Protein AF-A0AAN8F6K8-F1 (afdb_monomer_lite)

Secondary structure (DSSP, 8-state):
---S-SSSSTTTT---S-EEEGGGSEEETTTTEEEEE-TTSSEEEEEHHHHHTT--EEE-TTT--EEEEE--HHHHSSS---------------

InterPro domains:
  IPR007872 DPH-type metal-binding domain [PF05207] (18-72)
  IPR007872 DPH-type metal-binding domain [PS51074] (16-72)
  IPR036671 DPH-type metal-binding domain superfamily [G3DSA:3.10.660.10] (8-88)
  IPR036671 DPH-type metal-binding domain superfamily [SSF144217] (15-85)
  IPR044248 Diphthamide biosynthesis protein 3/4-like [PTHR21454] (14-78)

Structure (mmCIF, N/CA/C/O backbone):
data_AF-A0AAN8F6K8-F1
#
_entry.id   AF-A0AAN8F6K8-F1
#
loop_
_atom_site.group_PDB
_atom_site.id
_atom_site.type_symbol
_atom_site.label_atom_id
_atom_site.label_alt_id
_atom_site.label_comp_id
_atom_site.label_asym_id
_atom_site.label_entity_id
_atom_site.label_seq_id
_atom_site.pdbx_PDB_ins_code
_atom_site.Cartn_x
_atom_site.Cartn_y
_atom_site.Cartn_z
_atom_site.occupancy
_atom_site.B_iso_or_equiv
_atom_site.auth_seq_id
_atom_site.auth_comp_id
_atom_site.auth_asym_id
_atom_site.auth_atom_id
_atom_site.pdbx_PDB_model_num
ATOM 1 N N . MET A 1 1 ? -21.029 19.652 -30.678 1.00 50.31 1 MET A N 1
ATOM 2 C CA . MET A 1 1 ? -20.188 18.456 -30.892 1.00 50.31 1 MET A CA 1
ATOM 3 C C . MET A 1 1 ? -19.501 18.162 -29.568 1.00 50.31 1 MET A C 1
ATOM 5 O O . MET A 1 1 ? -18.883 19.061 -29.022 1.00 50.31 1 MET A O 1
ATOM 9 N N . ARG A 1 2 ? -19.820 17.009 -28.969 1.00 54.84 2 ARG A N 1
ATOM 10 C CA . ARG A 1 2 ? -19.626 16.686 -27.546 1.00 54.84 2 ARG A CA 1
ATOM 11 C C . ARG A 1 2 ? -18.163 16.324 -27.263 1.00 54.84 2 ARG A C 1
ATOM 13 O O . ARG A 1 2 ? -17.714 15.282 -27.718 1.00 54.84 2 ARG A O 1
ATOM 20 N N . SER A 1 3 ? -17.459 17.169 -26.513 1.00 59.72 3 SER A N 1
ATOM 21 C CA . SER A 1 3 ? -16.033 17.005 -26.180 1.00 59.72 3 SER A CA 1
ATOM 22 C C . SER A 1 3 ? -15.778 16.565 -24.729 1.00 59.72 3 SER A C 1
ATOM 24 O O . SER A 1 3 ? -14.710 16.843 -24.198 1.00 59.72 3 SER A O 1
ATOM 26 N N . HIS A 1 4 ? -16.725 15.899 -24.061 1.00 57.09 4 HIS A N 1
ATOM 27 C CA . HIS A 1 4 ? -16.606 15.560 -22.630 1.00 57.09 4 HIS A CA 1
ATOM 28 C C . HIS A 1 4 ? -16.566 14.057 -22.317 1.00 57.09 4 HIS A C 1
ATOM 30 O O . HIS A 1 4 ? -16.868 13.675 -21.197 1.00 57.09 4 HIS A O 1
ATOM 36 N N . ASP A 1 5 ? -16.162 13.199 -23.255 1.00 58.06 5 ASP A N 1
ATOM 37 C CA . ASP A 1 5 ? -16.148 11.743 -23.016 1.00 58.06 5 ASP A CA 1
ATOM 38 C C . ASP A 1 5 ? -14.844 11.065 -23.474 1.00 58.06 5 ASP 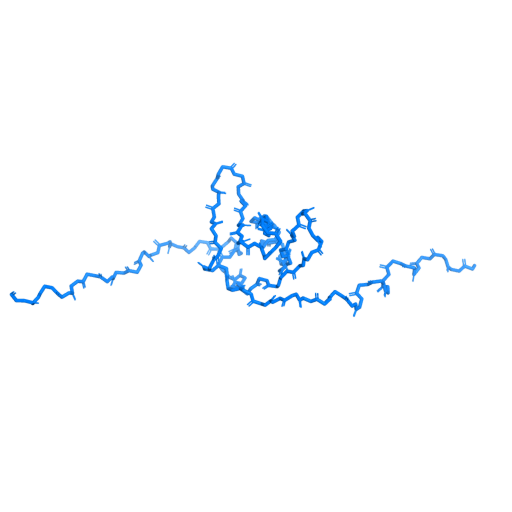A C 1
ATOM 40 O O . ASP A 1 5 ? -14.839 9.901 -23.859 1.00 58.06 5 ASP A O 1
ATOM 44 N N . ILE A 1 6 ? -13.712 11.780 -23.437 1.00 56.47 6 ILE A N 1
ATOM 45 C CA . ILE A 1 6 ? -12.384 11.202 -23.745 1.00 56.47 6 ILE A CA 1
ATOM 46 C C . ILE A 1 6 ? -11.678 10.661 -22.485 1.00 56.47 6 ILE A C 1
ATOM 48 O O . ILE A 1 6 ? -10.714 9.915 -22.591 1.00 56.47 6 ILE A O 1
ATOM 52 N N . ALA A 1 7 ? -12.168 10.984 -21.282 1.00 53.19 7 ALA A N 1
ATOM 53 C CA . ALA A 1 7 ? -11.512 10.624 -20.018 1.00 53.19 7 ALA A CA 1
ATOM 54 C C . ALA A 1 7 ? -11.974 9.284 -19.407 1.00 53.19 7 ALA A C 1
ATOM 56 O O . ALA A 1 7 ? -11.447 8.879 -18.378 1.00 53.19 7 ALA A O 1
ATOM 57 N N . LYS A 1 8 ? -12.950 8.584 -20.010 1.00 55.22 8 LYS A N 1
ATOM 58 C CA . LYS A 1 8 ? -13.563 7.382 -19.404 1.00 55.22 8 LYS A CA 1
ATOM 59 C C . LYS A 1 8 ? -13.142 6.043 -20.030 1.00 55.22 8 LYS A C 1
ATOM 61 O O . LYS A 1 8 ? -13.479 4.998 -19.490 1.00 55.22 8 LYS A O 1
ATOM 66 N N . TRP A 1 9 ? -12.393 6.050 -21.138 1.00 54.09 9 TRP A N 1
ATOM 67 C CA . TRP A 1 9 ? -12.038 4.822 -21.876 1.00 54.09 9 TRP A CA 1
ATOM 68 C C . TRP A 1 9 ? -10.563 4.395 -21.798 1.00 54.09 9 TRP A C 1
ATOM 70 O O . TRP A 1 9 ? -10.240 3.303 -22.256 1.00 54.09 9 TRP A O 1
ATOM 80 N N . GLN A 1 10 ? -9.670 5.181 -21.186 1.00 53.25 10 GLN A N 1
ATOM 81 C CA . GLN A 1 10 ? -8.241 4.829 -21.081 1.00 53.25 10 GLN A CA 1
ATOM 82 C C . GLN A 1 10 ? -7.913 3.904 -19.886 1.00 53.25 10 GLN A C 1
ATOM 84 O O . GLN A 1 10 ? -6.791 3.423 -19.786 1.00 53.25 10 GLN A O 1
ATOM 89 N N . VAL A 1 11 ? -8.875 3.619 -18.998 1.00 53.78 11 VAL A N 1
ATOM 90 C CA . VAL A 1 11 ? -8.654 2.830 -17.762 1.00 53.78 11 VAL A CA 1
ATOM 91 C C . VAL A 1 11 ? -8.855 1.312 -17.970 1.00 53.78 11 VAL A C 1
ATOM 93 O O . VAL A 1 11 ? -8.604 0.520 -17.075 1.00 53.78 11 VAL A O 1
ATOM 96 N N . ILE A 1 12 ? -9.272 0.853 -19.158 1.00 54.78 12 ILE A N 1
ATOM 97 C CA . ILE A 1 12 ? -9.752 -0.537 -19.355 1.00 54.78 12 ILE A CA 1
ATOM 98 C C . ILE A 1 12 ? -8.626 -1.596 -19.445 1.00 54.78 12 ILE A C 1
ATOM 100 O O . ILE A 1 12 ? -8.912 -2.782 -19.535 1.00 54.78 12 ILE A O 1
ATOM 104 N N . MET A 1 13 ? -7.342 -1.239 -19.376 1.00 56.88 13 MET A N 1
ATOM 105 C CA . MET A 1 13 ? -6.255 -2.239 -19.404 1.00 56.88 13 MET A CA 1
ATOM 106 C C . MET A 1 13 ? -5.144 -1.908 -18.403 1.00 56.88 13 MET A C 1
ATOM 108 O O . MET A 1 13 ? -3.962 -2.002 -18.726 1.00 56.88 13 MET A O 1
ATOM 112 N N . ALA A 1 14 ? -5.508 -1.492 -17.190 1.00 59.12 14 ALA A N 1
ATOM 113 C CA . ALA A 1 14 ? -4.590 -1.583 -16.063 1.00 59.12 14 ALA A CA 1
ATOM 114 C C . ALA A 1 14 ? -4.352 -3.080 -15.784 1.00 59.12 14 ALA A C 1
ATOM 116 O O . ALA A 1 14 ? -5.139 -3.735 -15.108 1.00 59.12 14 ALA A O 1
ATOM 117 N N . VAL A 1 15 ? -3.330 -3.660 -16.420 1.00 72.88 15 VAL A N 1
ATOM 118 C CA . VAL A 1 15 ? -2.912 -5.040 -1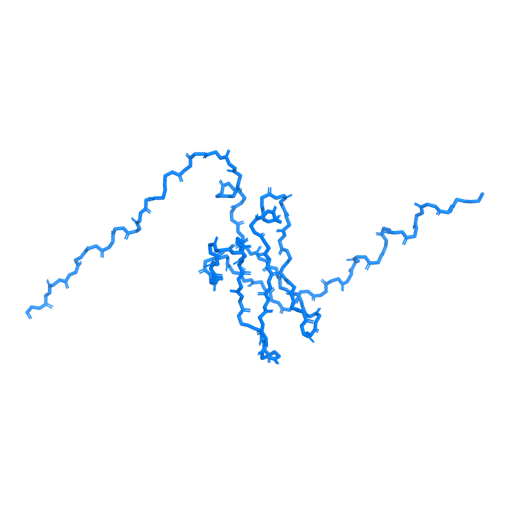6.156 1.00 72.88 15 VAL A CA 1
ATOM 119 C C . VAL A 1 15 ? -2.180 -5.021 -14.824 1.00 72.88 15 VAL A C 1
ATOM 121 O O . VAL A 1 15 ? -1.060 -4.520 -14.741 1.00 72.88 15 VAL A O 1
ATOM 124 N N . PHE A 1 16 ? -2.834 -5.526 -13.783 1.00 84.00 16 PHE A N 1
ATOM 125 C CA . PHE A 1 16 ? -2.193 -5.736 -12.493 1.00 84.00 16 PHE A CA 1
ATOM 126 C C . PHE A 1 16 ? -1.066 -6.751 -12.644 1.00 84.00 16 PHE A C 1
ATOM 128 O O . PHE A 1 16 ? -1.218 -7.767 -13.327 1.00 84.00 16 PHE A O 1
ATOM 135 N N . HIS A 1 17 ? 0.078 -6.441 -12.042 1.00 86.62 17 HIS A N 1
ATOM 136 C CA . HIS A 1 17 ? 1.203 -7.360 -12.018 1.00 86.62 17 HIS A CA 1
ATOM 137 C C . HIS A 1 17 ? 0.910 -8.549 -11.102 1.00 86.62 17 HIS A C 1
ATOM 139 O O . HIS A 1 17 ? 1.197 -9.681 -11.481 1.00 86.62 17 HIS A O 1
ATOM 145 N N . ASP A 1 18 ? 0.316 -8.270 -9.941 1.00 90.31 18 ASP A N 1
ATOM 146 C CA . ASP A 1 18 ? -0.070 -9.258 -8.940 1.00 90.31 18 ASP A CA 1
ATOM 147 C C . ASP A 1 18 ? -1.188 -8.719 -8.028 1.00 90.31 18 ASP A C 1
ATOM 149 O O . ASP A 1 18 ? -1.493 -7.516 -8.053 1.00 90.31 18 ASP A O 1
ATOM 153 N N . GLU A 1 19 ? -1.768 -9.609 -7.226 1.00 93.50 19 GLU A N 1
ATOM 154 C CA . GLU A 1 19 ? -2.679 -9.300 -6.122 1.00 93.50 19 GLU A CA 1
ATOM 155 C C . GLU A 1 19 ? -1.990 -9.657 -4.798 1.00 93.50 19 GLU A C 1
ATOM 157 O O . GLU A 1 19 ? -1.610 -10.805 -4.583 1.00 93.50 19 GLU A O 1
ATOM 162 N N . VAL A 1 20 ? -1.809 -8.676 -3.917 1.00 94.25 20 VAL A N 1
ATOM 163 C CA . VAL A 1 20 ? -1.037 -8.826 -2.674 1.00 94.25 20 VAL A CA 1
ATOM 164 C C . VAL A 1 20 ? -1.904 -8.415 -1.488 1.00 94.25 20 VAL A C 1
ATOM 166 O O . VAL A 1 20 ? -2.573 -7.381 -1.538 1.00 94.25 20 VAL A O 1
ATOM 169 N N . GLU A 1 21 ? -1.908 -9.223 -0.431 1.00 94.31 21 GLU A N 1
ATOM 170 C CA . GLU A 1 21 ? -2.643 -8.947 0.809 1.00 94.31 21 GLU A CA 1
ATOM 171 C C . GLU A 1 21 ? -2.002 -7.776 1.573 1.00 94.31 21 GLU A C 1
ATOM 173 O O . GLU A 1 21 ? -0.779 -7.628 1.597 1.00 94.31 21 GLU A O 1
ATOM 178 N N . ILE A 1 22 ? -2.813 -6.913 2.192 1.00 92.50 22 ILE A N 1
ATOM 179 C CA . ILE A 1 22 ? -2.324 -5.731 2.924 1.00 92.50 22 ILE A CA 1
ATOM 180 C C . ILE A 1 22 ? -1.426 -6.101 4.116 1.00 92.50 22 ILE A C 1
ATOM 182 O O . ILE A 1 22 ? -0.574 -5.315 4.525 1.00 92.50 22 ILE A O 1
ATOM 186 N N . GLU A 1 23 ? -1.574 -7.314 4.641 1.00 92.38 23 GLU A N 1
ATOM 187 C CA . GLU A 1 23 ? -0.762 -7.904 5.703 1.00 92.38 23 GLU A CA 1
ATOM 188 C C . GLU A 1 23 ? 0.698 -8.143 5.285 1.00 92.38 23 GLU A C 1
ATOM 190 O O . GLU A 1 23 ? 1.584 -8.139 6.142 1.00 92.38 23 GLU A O 1
ATOM 195 N N . ASP A 1 24 ? 0.957 -8.312 3.984 1.00 93.75 24 ASP A N 1
ATOM 196 C CA . ASP A 1 24 ? 2.306 -8.474 3.432 1.00 93.75 24 ASP A CA 1
ATOM 197 C C . ASP A 1 24 ? 3.005 -7.128 3.175 1.00 93.75 24 ASP A C 1
ATOM 199 O O . ASP A 1 24 ? 4.217 -7.079 2.928 1.00 93.75 24 ASP A O 1
ATOM 203 N N . PHE A 1 25 ? 2.268 -6.015 3.232 1.00 93.62 25 PHE A N 1
ATOM 204 C CA . PHE A 1 25 ? 2.854 -4.686 3.125 1.00 93.62 25 PHE A CA 1
ATOM 205 C C . PHE A 1 25 ? 3.480 -4.261 4.451 1.00 93.62 25 PHE A C 1
ATOM 207 O O . PHE A 1 25 ? 2.965 -4.496 5.542 1.00 93.62 25 PHE A O 1
ATOM 214 N N . THR A 1 26 ? 4.589 -3.536 4.352 1.00 95.06 26 THR A N 1
ATOM 215 C CA . THR A 1 26 ? 5.179 -2.860 5.506 1.00 95.06 26 THR A CA 1
ATOM 216 C C . THR A 1 26 ? 4.551 -1.478 5.649 1.00 95.06 26 THR A C 1
ATOM 218 O O . THR A 1 26 ? 4.569 -0.685 4.708 1.00 95.06 26 THR A O 1
ATOM 221 N N . TYR A 1 27 ? 3.987 -1.190 6.822 1.00 93.31 27 TYR A N 1
ATOM 222 C CA . TYR A 1 27 ? 3.409 0.115 7.136 1.00 93.31 27 TYR A CA 1
ATOM 223 C C . TYR A 1 27 ? 4.466 1.070 7.694 1.00 93.31 27 TYR A C 1
ATOM 225 O O . TYR A 1 27 ? 5.177 0.734 8.643 1.00 93.31 27 TYR A O 1
ATOM 233 N N . ASP A 1 28 ? 4.547 2.264 7.114 1.00 92.62 28 ASP A N 1
ATOM 234 C CA . ASP A 1 28 ? 5.333 3.387 7.616 1.00 92.62 28 ASP A CA 1
ATOM 235 C C . ASP A 1 28 ? 4.404 4.382 8.329 1.00 92.62 28 ASP A C 1
ATOM 237 O O . ASP A 1 28 ? 3.581 5.043 7.694 1.00 92.62 28 ASP A O 1
ATOM 241 N N . GLU A 1 29 ? 4.538 4.483 9.654 1.00 89.69 29 GLU A N 1
ATOM 242 C CA . GLU A 1 29 ? 3.751 5.396 10.493 1.00 89.69 29 GLU A CA 1
ATOM 243 C C . GLU A 1 29 ? 4.087 6.875 10.258 1.00 89.69 29 GLU A C 1
ATOM 245 O O . GLU A 1 29 ? 3.228 7.728 10.472 1.00 89.69 29 GLU A O 1
ATOM 250 N N . GLU A 1 30 ? 5.311 7.202 9.829 1.00 91.56 30 GLU A N 1
ATOM 251 C CA . GLU A 1 30 ? 5.737 8.594 9.637 1.00 91.56 30 GLU A CA 1
ATOM 252 C C . GLU A 1 30 ? 5.119 9.200 8.374 1.00 91.56 30 GLU A C 1
ATOM 254 O O . GLU A 1 30 ? 4.773 10.382 8.352 1.00 91.56 30 GLU A O 1
ATOM 259 N N . ASN A 1 31 ? 4.976 8.378 7.332 1.00 89.75 31 ASN A N 1
ATOM 260 C CA . ASN A 1 31 ? 4.448 8.780 6.028 1.00 89.75 31 ASN A CA 1
ATOM 261 C C . ASN A 1 31 ? 3.017 8.276 5.766 1.00 89.75 31 ASN A C 1
ATOM 263 O O . ASN A 1 31 ? 2.466 8.554 4.703 1.00 89.75 31 ASN A O 1
ATOM 267 N N . GLU A 1 32 ? 2.435 7.523 6.708 1.00 92.06 32 GLU A N 1
ATOM 268 C CA . GLU A 1 32 ? 1.137 6.840 6.583 1.00 92.06 32 GLU A CA 1
ATOM 269 C C . GLU A 1 32 ? 1.015 6.038 5.274 1.00 92.06 32 GLU A C 1
ATOM 271 O O . GLU A 1 32 ? 0.010 6.096 4.553 1.00 92.06 32 GLU A O 1
ATOM 276 N N . LEU A 1 33 ? 2.074 5.292 4.950 1.00 93.69 33 LEU A N 1
ATOM 277 C CA . LEU A 1 33 ? 2.264 4.674 3.643 1.00 93.69 33 LEU A CA 1
ATOM 278 C C . LEU A 1 33 ? 2.605 3.191 3.768 1.00 93.69 33 LEU A C 1
ATOM 280 O O . LEU A 1 33 ? 3.496 2.790 4.514 1.00 93.69 33 LEU A O 1
ATOM 284 N N . TYR A 1 34 ? 1.907 2.374 2.990 1.00 94.94 34 TYR A N 1
ATOM 285 C CA . TYR A 1 34 ? 2.171 0.951 2.858 1.00 94.94 34 TYR A CA 1
ATOM 286 C C . TYR A 1 34 ? 3.105 0.717 1.681 1.00 94.94 34 TYR A C 1
ATOM 288 O O . TYR A 1 34 ? 2.865 1.225 0.580 1.00 94.94 34 TYR A O 1
ATOM 296 N N . HIS A 1 35 ? 4.156 -0.071 1.905 1.00 95.25 35 HIS A N 1
ATOM 297 C CA . HIS A 1 35 ? 5.109 -0.418 0.863 1.00 95.25 35 HIS A CA 1
ATOM 298 C C . HIS A 1 35 ? 5.391 -1.917 0.744 1.00 95.25 35 HIS A C 1
ATOM 300 O O . HIS A 1 35 ? 5.429 -2.643 1.736 1.00 95.25 35 HIS A O 1
ATOM 306 N N . TYR A 1 36 ? 5.631 -2.361 -0.492 1.00 95.06 36 TYR A N 1
ATOM 307 C CA . TYR A 1 36 ? 5.920 -3.757 -0.837 1.00 95.06 36 TYR A CA 1
ATOM 308 C C . TYR A 1 36 ? 7.074 -3.842 -1.850 1.00 95.06 36 TYR A C 1
ATOM 310 O O . TYR A 1 36 ? 7.130 -3.016 -2.766 1.00 95.06 36 TYR A O 1
ATOM 318 N N . PRO A 1 37 ? 8.021 -4.792 -1.728 1.00 94.62 37 PRO A N 1
ATOM 319 C CA . PRO A 1 37 ? 9.168 -4.887 -2.630 1.00 94.62 37 PRO A CA 1
ATOM 320 C C . PRO A 1 37 ? 8.747 -5.138 -4.084 1.00 94.62 37 PRO A C 1
ATOM 322 O O . PRO A 1 37 ? 8.039 -6.091 -4.399 1.00 94.62 37 PRO A O 1
ATOM 325 N N . CYS A 1 38 ? 9.234 -4.302 -4.998 1.00 93.75 38 CYS A N 1
ATOM 326 C CA . CYS A 1 38 ? 8.992 -4.436 -6.427 1.00 93.75 38 CYS A CA 1
ATOM 327 C C . CYS A 1 38 ? 10.149 -5.186 -7.110 1.00 93.75 38 CYS A C 1
ATOM 329 O O . CYS A 1 38 ? 11.318 -4.888 -6.837 1.00 93.75 38 CYS A O 1
ATOM 331 N N . PRO A 1 39 ? 9.881 -6.099 -8.066 1.00 91.50 39 PRO A N 1
ATOM 332 C CA . PRO A 1 39 ? 10.929 -6.833 -8.784 1.00 91.50 39 PRO A CA 1
ATOM 333 C C . PRO A 1 39 ? 11.884 -5.944 -9.599 1.00 91.50 39 PRO A C 1
ATOM 335 O O . PRO A 1 39 ? 12.935 -6.416 -10.029 1.00 91.50 39 PRO A O 1
ATOM 338 N N . CYS A 1 40 ? 11.567 -4.660 -9.806 1.00 90.94 40 CYS A N 1
ATOM 339 C CA . CYS A 1 40 ? 12.489 -3.709 -10.430 1.00 90.94 40 CYS A CA 1
ATOM 340 C C . CYS A 1 40 ? 13.611 -3.219 -9.493 1.00 90.94 40 CYS A C 1
ATOM 342 O O . CYS A 1 40 ? 14.516 -2.529 -9.958 1.00 90.94 40 CYS A O 1
ATOM 344 N N . GLY A 1 41 ? 13.548 -3.545 -8.195 1.00 90.88 41 GLY A N 1
ATOM 345 C CA . GLY A 1 41 ? 14.501 -3.100 -7.172 1.00 90.88 41 GLY A CA 1
ATOM 346 C C . GLY A 1 41 ? 14.074 -1.859 -6.379 1.00 90.88 41 GLY A C 1
ATOM 347 O O . GLY A 1 41 ? 14.857 -1.373 -5.569 1.00 90.88 41 GLY A O 1
ATOM 348 N N . ASP A 1 42 ? 12.858 -1.356 -6.602 1.00 94.19 42 ASP A N 1
ATOM 349 C CA . ASP A 1 42 ? 12.227 -0.305 -5.789 1.00 94.19 42 ASP A CA 1
ATOM 350 C C . ASP A 1 42 ? 11.059 -0.906 -4.983 1.00 94.19 42 ASP A C 1
ATOM 352 O O . ASP A 1 42 ? 11.004 -2.123 -4.790 1.00 94.19 42 ASP A O 1
ATOM 356 N N . ARG A 1 43 ? 10.107 -0.094 -4.524 1.00 94.62 43 ARG A N 1
ATOM 357 C CA . ARG A 1 43 ? 8.900 -0.538 -3.815 1.00 94.62 43 ARG A CA 1
ATOM 358 C C . ARG A 1 43 ? 7.621 -0.031 -4.477 1.00 94.62 43 ARG A C 1
ATOM 360 O O . ARG A 1 43 ? 7.612 1.008 -5.133 1.00 94.62 43 ARG A O 1
ATOM 367 N N . PHE A 1 44 ? 6.556 -0.807 -4.350 1.00 95.44 44 PHE A N 1
ATOM 368 C CA . PHE A 1 44 ? 5.194 -0.332 -4.555 1.00 95.44 44 PHE A CA 1
ATOM 369 C C . PHE A 1 44 ? 4.777 0.492 -3.349 1.00 95.44 44 PHE A C 1
ATOM 371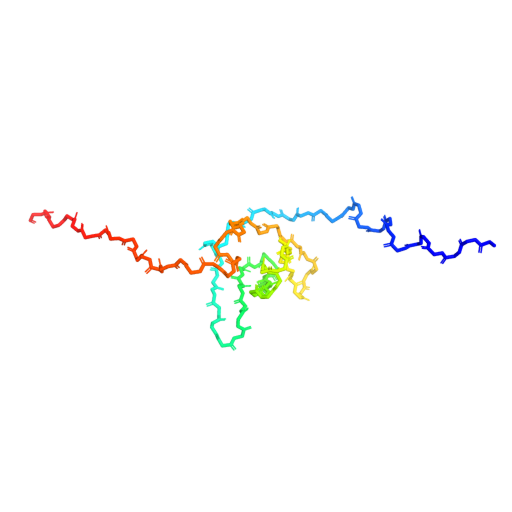 O O . PHE A 1 44 ? 5.176 0.166 -2.233 1.00 95.44 44 PHE A O 1
ATOM 378 N N . GLU A 1 45 ? 3.982 1.528 -3.579 1.00 95.19 45 GLU A N 1
ATOM 379 C CA . GLU A 1 45 ? 3.535 2.463 -2.555 1.00 95.19 45 GLU A CA 1
ATOM 380 C C . GLU A 1 45 ? 2.028 2.726 -2.700 1.00 95.19 45 GLU A C 1
ATOM 382 O O . GLU A 1 45 ? 1.521 2.908 -3.815 1.00 95.19 45 GLU A O 1
ATOM 387 N N . ILE A 1 46 ? 1.319 2.736 -1.569 1.00 94.31 46 ILE A N 1
ATOM 388 C CA . ILE A 1 46 ? -0.080 3.168 -1.442 1.00 94.31 46 ILE A CA 1
ATOM 389 C C . ILE A 1 46 ? -0.278 3.851 -0.086 1.00 94.31 46 ILE A C 1
ATOM 391 O O . ILE A 1 46 ? 0.213 3.371 0.937 1.00 94.31 46 ILE A O 1
ATOM 395 N N . THR A 1 47 ? -0.971 4.988 -0.055 1.00 93.81 47 THR A N 1
ATOM 396 C CA . THR A 1 47 ? -1.225 5.688 1.210 1.00 93.81 47 THR A CA 1
ATOM 397 C C . THR A 1 47 ? -2.403 5.068 1.947 1.00 93.81 47 THR A C 1
ATOM 399 O O . THR A 1 47 ? -3.338 4.532 1.347 1.00 93.81 47 THR A O 1
ATOM 402 N N . LYS A 1 48 ? -2.398 5.192 3.272 1.00 91.44 48 LYS A N 1
ATOM 403 C CA . LYS A 1 48 ? -3.544 4.807 4.094 1.00 91.44 48 LYS A CA 1
ATOM 404 C C . LYS A 1 48 ? -4.813 5.552 3.676 1.00 91.44 48 LYS A C 1
ATOM 406 O O . LYS A 1 48 ? -5.869 4.940 3.583 1.00 91.44 48 LYS A O 1
ATOM 411 N N . GLU A 1 49 ? -4.707 6.845 3.368 1.00 91.31 49 GLU A N 1
ATOM 412 C CA . GLU A 1 49 ? -5.840 7.646 2.887 1.00 91.31 49 GLU A CA 1
ATOM 413 C C . GLU A 1 49 ? -6.467 7.063 1.612 1.00 91.31 49 GLU A C 1
ATOM 415 O O . GLU A 1 49 ? -7.687 7.059 1.478 1.00 91.31 49 GLU A O 1
ATOM 420 N N . MET A 1 50 ? -5.657 6.533 0.688 1.00 90.94 50 MET A N 1
ATOM 421 C CA . MET A 1 50 ? -6.152 5.865 -0.520 1.00 90.94 50 MET A CA 1
ATOM 422 C C . MET A 1 50 ? -6.976 4.620 -0.172 1.00 90.94 50 MET A C 1
ATOM 424 O O . MET A 1 50 ? -8.106 4.493 -0.644 1.00 90.94 50 MET A O 1
ATOM 428 N N . LEU A 1 51 ? -6.478 3.771 0.731 1.00 91.31 51 LEU A N 1
ATOM 429 C CA . LEU A 1 51 ? -7.214 2.596 1.216 1.00 91.31 51 LEU A CA 1
ATOM 430 C C . LEU A 1 51 ? -8.531 2.989 1.913 1.00 91.31 51 LEU A C 1
ATOM 432 O O . LEU A 1 51 ? -9.569 2.368 1.670 1.00 91.31 51 LEU A O 1
ATOM 436 N N . GLU A 1 52 ? -8.521 4.061 2.719 1.00 90.00 52 GLU A N 1
ATOM 437 C CA . GLU A 1 52 ? -9.722 4.619 3.368 1.00 90.00 52 GLU A CA 1
ATOM 438 C C . GLU A 1 52 ? -10.755 5.151 2.354 1.00 90.00 52 GLU A C 1
ATOM 440 O O . GLU A 1 52 ? -11.957 5.132 2.626 1.00 90.00 52 GLU A O 1
ATOM 445 N N . MET A 1 53 ? -10.312 5.614 1.181 1.00 89.62 53 MET A N 1
ATOM 446 C CA . MET A 1 53 ? -11.185 6.068 0.090 1.00 89.62 53 MET A CA 1
ATOM 447 C C . MET A 1 53 ? -11.725 4.929 -0.787 1.00 89.62 53 MET A C 1
ATOM 449 O O . MET A 1 53 ? -12.587 5.185 -1.632 1.00 89.62 53 MET A O 1
ATOM 453 N N . GLY A 1 54 ? -11.262 3.691 -0.592 1.00 88.31 54 GLY A N 1
ATOM 454 C CA . GLY A 1 54 ? -11.646 2.551 -1.429 1.00 88.31 54 GLY A CA 1
ATOM 455 C C . GLY A 1 54 ? -10.704 2.281 -2.608 1.00 88.31 54 GLY A C 1
ATOM 456 O O . GLY A 1 54 ? -11.078 1.522 -3.500 1.00 88.31 54 GLY A O 1
ATOM 457 N N . GLU A 1 55 ? -9.534 2.924 -2.657 1.00 91.75 55 GLU A N 1
ATOM 458 C CA . GLU A 1 55 ? -8.523 2.672 -3.687 1.00 91.75 55 GLU A CA 1
ATOM 459 C C . GLU A 1 55 ? -7.669 1.461 -3.300 1.00 91.75 55 GLU A C 1
ATOM 461 O O . GLU A 1 55 ? -7.100 1.409 -2.211 1.00 91.75 55 GLU A O 1
ATOM 466 N N . ASP A 1 56 ? -7.536 0.509 -4.220 1.00 92.81 56 ASP A N 1
ATOM 467 C CA . ASP A 1 56 ? -6.836 -0.764 -4.029 1.00 92.81 56 ASP A CA 1
ATOM 468 C C . ASP A 1 56 ? -5.599 -0.899 -4.931 1.00 92.81 56 ASP A C 1
ATOM 470 O O . ASP A 1 56 ? -5.121 -2.002 -5.180 1.00 92.81 56 ASP A O 1
ATOM 474 N N . VAL A 1 57 ? -5.063 0.209 -5.452 1.00 93.00 57 VAL A N 1
ATOM 475 C CA . VAL A 1 57 ? -3.975 0.186 -6.442 1.00 93.00 57 VAL A CA 1
ATOM 476 C C . VAL A 1 57 ? -2.686 0.755 -5.860 1.00 93.00 57 VAL A C 1
ATOM 478 O O . VAL A 1 57 ? -2.539 1.970 -5.722 1.00 93.00 57 VAL A O 1
ATOM 481 N N . ALA A 1 58 ? -1.716 -0.118 -5.582 1.00 94.06 58 ALA A N 1
ATOM 482 C CA . ALA A 1 58 ? -0.368 0.302 -5.210 1.00 94.06 58 ALA A CA 1
ATOM 483 C C . ALA A 1 58 ? 0.509 0.443 -6.455 1.00 94.06 58 ALA A C 1
ATOM 485 O O . ALA A 1 58 ? 0.517 -0.418 -7.339 1.00 94.06 58 ALA A O 1
ATOM 486 N N . THR A 1 59 ? 1.266 1.536 -6.526 1.00 93.06 59 THR A N 1
ATOM 487 C CA . THR A 1 59 ? 2.039 1.903 -7.722 1.00 93.06 59 THR A CA 1
ATOM 488 C C . THR A 1 59 ? 3.526 1.965 -7.410 1.00 93.06 59 THR A C 1
ATOM 490 O O . THR A 1 59 ? 3.919 2.379 -6.323 1.00 93.06 59 THR A O 1
ATOM 493 N N . CYS A 1 60 ? 4.372 1.534 -8.346 1.00 94.12 60 CYS A N 1
ATOM 494 C CA . CYS A 1 60 ? 5.821 1.656 -8.200 1.00 94.12 60 CYS A CA 1
ATOM 495 C C . CYS A 1 60 ? 6.337 2.891 -8.964 1.00 94.12 60 CYS A C 1
ATOM 497 O O . CYS A 1 60 ? 6.180 2.944 -10.193 1.00 94.12 60 CYS A O 1
ATOM 499 N N . PRO A 1 61 ? 7.015 3.849 -8.298 1.00 91.62 61 PRO A N 1
ATOM 500 C CA . PRO A 1 61 ? 7.492 5.076 -8.939 1.00 91.62 61 PRO A CA 1
ATOM 501 C C . PRO A 1 61 ? 8.609 4.829 -9.967 1.00 91.62 61 PRO A C 1
ATOM 503 O O . PRO A 1 61 ? 8.808 5.648 -10.863 1.00 91.62 61 PRO A O 1
ATOM 506 N N . SER A 1 62 ? 9.313 3.694 -9.881 1.00 91.00 62 SER A N 1
ATOM 507 C CA . SER A 1 62 ? 10.438 3.369 -10.770 1.00 91.00 62 SER A CA 1
ATOM 508 C C . SER A 1 62 ? 10.060 2.646 -12.065 1.00 91.00 62 SER A C 1
ATOM 510 O O . SER A 1 62 ? 10.696 2.867 -13.094 1.00 91.00 62 SER A O 1
ATOM 512 N N . CYS A 1 63 ? 9.060 1.761 -12.051 1.00 88.31 63 CYS A N 1
ATOM 513 C CA . CYS A 1 63 ? 8.761 0.893 -13.201 1.0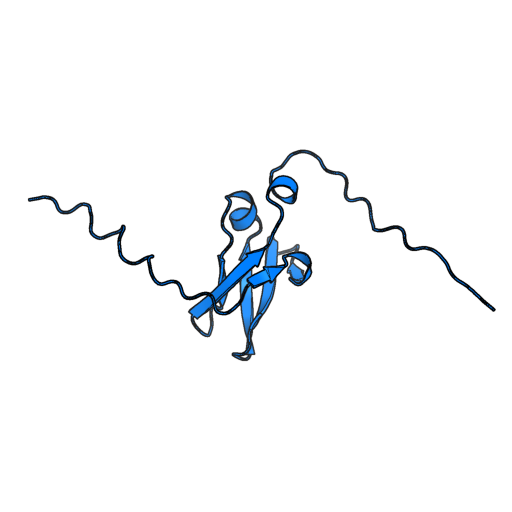0 88.31 63 CYS A CA 1
ATOM 514 C C . CYS A 1 63 ? 7.331 1.012 -13.732 1.00 88.31 63 CYS A C 1
ATOM 516 O O . CYS A 1 63 ? 6.985 0.309 -14.683 1.00 88.31 63 CYS A O 1
ATOM 518 N N . SER A 1 64 ? 6.504 1.890 -13.154 1.00 82.81 64 SER A N 1
ATOM 519 C CA . SER A 1 64 ? 5.081 2.066 -13.495 1.00 82.81 64 SER A CA 1
ATOM 520 C C . SER A 1 64 ? 4.217 0.804 -13.368 1.00 82.81 64 SER A C 1
ATOM 522 O O . SER A 1 64 ? 3.059 0.815 -13.779 1.00 82.81 64 SER A O 1
ATOM 524 N N . LEU A 1 65 ? 4.760 -0.279 -12.796 1.00 90.81 65 LEU A N 1
ATOM 525 C CA . LEU A 1 65 ? 3.974 -1.449 -12.434 1.00 90.81 65 LEU A CA 1
ATOM 526 C C . LEU A 1 65 ? 2.985 -1.072 -11.336 1.00 90.81 65 LEU A C 1
ATOM 528 O O . LEU A 1 65 ? 3.244 -0.194 -10.505 1.00 90.81 65 LEU A O 1
ATOM 532 N N . ILE A 1 66 ? 1.880 -1.802 -11.326 1.00 92.44 66 ILE A N 1
ATOM 533 C CA . ILE A 1 66 ? 0.828 -1.681 -10.331 1.00 92.44 66 ILE A CA 1
ATOM 534 C C . ILE A 1 66 ? 0.485 -3.067 -9.796 1.00 92.44 66 ILE A C 1
ATOM 536 O O . ILE A 1 66 ? 0.498 -4.045 -10.549 1.00 92.44 66 ILE A O 1
ATOM 540 N N . VAL A 1 67 ? 0.171 -3.141 -8.510 1.00 93.62 67 VAL A N 1
ATOM 541 C CA . VAL A 1 67 ? -0.373 -4.340 -7.864 1.00 93.62 67 VAL A CA 1
ATOM 542 C C . VAL A 1 67 ? -1.706 -3.990 -7.229 1.00 93.62 67 VAL A C 1
ATOM 544 O O . VAL A 1 67 ? -1.939 -2.838 -6.849 1.00 93.62 67 VAL A O 1
ATOM 547 N N . ARG A 1 68 ? -2.589 -4.981 -7.157 1.00 93.69 68 ARG A N 1
ATOM 548 C CA . ARG A 1 68 ? -3.877 -4.840 -6.494 1.00 93.69 68 ARG A CA 1
ATOM 549 C C . ARG A 1 68 ? -3.735 -5.254 -5.040 1.00 93.69 68 ARG A C 1
ATOM 551 O O . ARG A 1 68 ? -3.226 -6.332 -4.750 1.00 93.69 68 ARG A O 1
ATOM 558 N N . VAL A 1 69 ? -4.161 -4.385 -4.143 1.00 94.25 69 VAL A N 1
ATOM 559 C CA . VAL A 1 69 ? -4.073 -4.585 -2.703 1.00 94.25 69 VAL A CA 1
ATOM 560 C C . VAL A 1 69 ? -5.362 -5.239 -2.236 1.00 94.25 69 VAL A C 1
ATOM 562 O O . VAL A 1 69 ? -6.443 -4.673 -2.380 1.00 94.25 69 VAL A O 1
ATOM 565 N N . ILE A 1 70 ? -5.260 -6.443 -1.688 1.00 94.38 70 ILE A N 1
ATOM 566 C CA . ILE A 1 70 ? -6.395 -7.141 -1.091 1.00 94.38 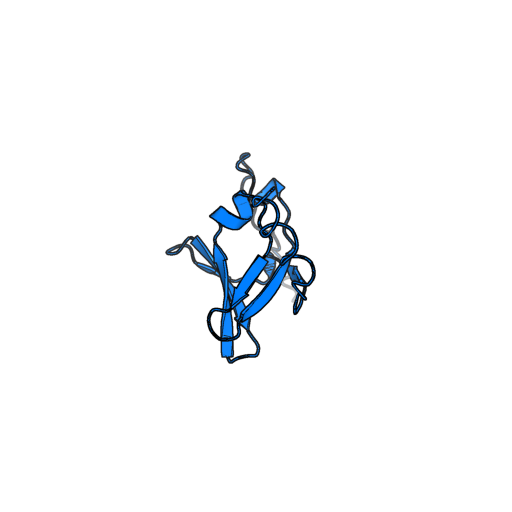70 ILE A CA 1
ATOM 567 C C . ILE A 1 70 ? -6.466 -6.726 0.376 1.00 94.38 70 ILE A C 1
ATOM 569 O O . ILE A 1 70 ? -5.561 -7.016 1.153 1.00 94.38 70 ILE A O 1
ATOM 573 N N . TYR A 1 71 ? -7.527 -6.012 0.743 1.00 92.31 71 TYR A N 1
ATOM 574 C CA . TYR A 1 71 ? -7.763 -5.554 2.107 1.00 92.31 71 TYR A CA 1
ATOM 575 C C . TYR A 1 71 ? -9.245 -5.642 2.460 1.00 92.31 71 TYR A C 1
ATOM 577 O O . TYR A 1 71 ? -10.112 -5.611 1.582 1.00 92.31 71 TYR A O 1
ATOM 585 N N . ASP A 1 72 ? -9.534 -5.735 3.755 1.00 90.00 72 ASP A N 1
ATOM 586 C CA . ASP A 1 72 ? -10.896 -5.603 4.256 1.00 90.00 72 ASP A CA 1
ATOM 587 C C . ASP A 1 72 ? -11.224 -4.109 4.444 1.00 90.00 72 ASP A C 1
ATOM 589 O O . ASP A 1 72 ? -10.604 -3.448 5.288 1.00 90.00 72 ASP A O 1
AT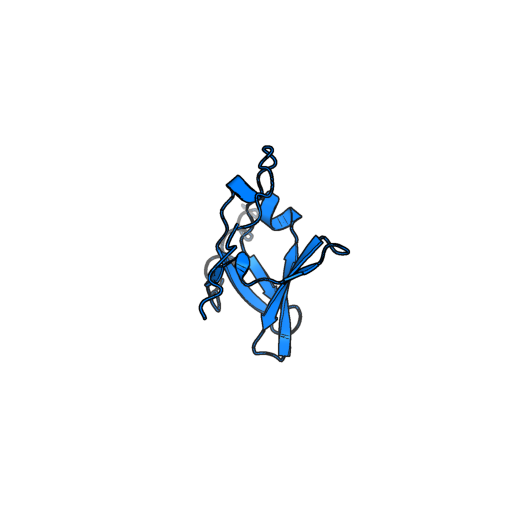OM 593 N N . PRO A 1 73 ? -12.169 -3.536 3.675 1.00 85.44 73 PRO A N 1
ATOM 594 C CA . PRO A 1 73 ? -12.542 -2.135 3.813 1.00 85.44 73 PRO A CA 1
ATOM 595 C C . PRO A 1 73 ? -13.083 -1.802 5.206 1.00 85.44 73 PRO A C 1
ATOM 597 O O . PRO A 1 73 ? -12.974 -0.644 5.613 1.00 85.44 73 PRO A O 1
ATOM 600 N N . ASP A 1 74 ? -13.597 -2.771 5.969 1.00 85.50 74 ASP A N 1
ATOM 601 C CA . ASP A 1 74 ? -14.066 -2.544 7.340 1.00 85.50 74 ASP A CA 1
ATOM 602 C C . ASP A 1 74 ? -12.907 -2.255 8.316 1.00 85.50 74 ASP A C 1
ATOM 604 O O . ASP A 1 74 ? -13.111 -1.574 9.319 1.00 85.50 74 ASP A O 1
ATOM 608 N N . LEU A 1 75 ? -11.677 -2.694 8.009 1.00 81.62 75 LEU A N 1
ATOM 609 C CA . LEU A 1 75 ? -10.482 -2.394 8.816 1.00 81.62 75 LEU A CA 1
ATOM 610 C C . LEU A 1 75 ? -9.990 -0.950 8.638 1.00 81.62 75 LEU A C 1
ATOM 612 O O . LEU A 1 75 ? -9.379 -0.385 9.546 1.00 81.62 75 LEU A O 1
ATOM 616 N N . PHE A 1 76 ? -10.247 -0.356 7.470 1.00 81.62 76 PHE A N 1
ATOM 617 C CA . PHE A 1 76 ? -9.806 0.998 7.113 1.00 81.62 76 PHE A CA 1
ATOM 618 C C . PHE A 1 76 ? -10.935 2.027 7.225 1.00 81.62 76 PHE A C 1
ATOM 620 O O . PHE A 1 76 ? -10.692 3.205 7.493 1.00 81.62 76 PHE A O 1
ATOM 627 N N . THR A 1 77 ? -12.190 1.596 7.099 1.00 76.94 77 THR A N 1
ATOM 628 C CA . THR A 1 77 ? -13.353 2.428 7.400 1.00 76.94 77 THR A CA 1
ATOM 629 C C . THR A 1 77 ? -13.343 2.718 8.893 1.00 76.94 77 THR A C 1
ATOM 631 O O . THR A 1 77 ? -13.499 1.816 9.705 1.00 76.94 77 THR A O 1
ATOM 634 N N . LYS A 1 78 ? -13.139 3.983 9.274 1.00 63.03 78 LYS A N 1
ATOM 635 C CA . LYS A 1 78 ? -13.083 4.445 10.671 1.00 63.03 78 LYS A CA 1
ATOM 636 C C . LYS A 1 78 ? -14.366 4.099 11.440 1.00 63.03 78 LYS A C 1
ATOM 638 O O . LYS A 1 78 ? -15.250 4.938 11.596 1.00 63.03 78 LYS A O 1
ATOM 643 N N . LEU A 1 79 ? -14.445 2.881 11.964 1.00 53.59 79 LEU A N 1
ATOM 644 C CA . LEU A 1 79 ? -15.438 2.441 12.930 1.00 53.59 79 LEU A CA 1
ATOM 645 C C . LEU A 1 79 ? -14.721 1.606 13.998 1.00 53.59 79 LEU A C 1
ATOM 647 O O . LEU A 1 79 ? -14.715 0.390 13.935 1.00 53.59 79 LEU A O 1
ATOM 651 N N . GLU A 1 80 ? -14.058 2.289 14.941 1.00 48.69 80 GLU A N 1
ATOM 652 C CA . GLU A 1 80 ? -13.586 1.764 16.240 1.00 48.69 80 GLU A CA 1
ATOM 653 C C . GLU A 1 80 ? -13.411 0.230 16.331 1.00 48.69 80 GLU A C 1
ATOM 655 O O . GLU A 1 80 ? -14.201 -0.460 16.975 1.00 48.69 80 GLU A O 1
ATOM 660 N N . THR A 1 81 ? -12.345 -0.333 15.759 1.00 44.97 81 THR A N 1
ATOM 661 C CA . THR A 1 81 ? -11.951 -1.715 16.074 1.00 44.97 81 THR A CA 1
ATOM 662 C C . THR A 1 81 ? -10.581 -1.750 16.724 1.00 44.97 81 THR A C 1
ATOM 664 O O . THR A 1 81 ? -9.537 -1.571 16.105 1.00 44.97 81 THR A O 1
ATOM 667 N N . VAL A 1 82 ? -10.639 -1.980 18.033 1.00 49.06 82 VAL A N 1
ATOM 668 C CA . VAL A 1 82 ? -9.560 -2.330 18.953 1.00 49.06 82 VAL A CA 1
ATOM 669 C C . VAL A 1 82 ? -8.601 -3.331 18.303 1.00 49.06 82 VAL A C 1
ATOM 671 O O . VAL A 1 82 ? -8.966 -4.485 18.077 1.00 49.06 82 VAL A O 1
ATOM 674 N N . THR A 1 83 ? -7.359 -2.908 18.057 1.00 46.19 83 THR A N 1
ATOM 675 C CA . THR A 1 83 ? -6.241 -3.792 17.714 1.00 46.19 83 THR A CA 1
ATOM 676 C C . THR A 1 83 ? -6.087 -4.820 18.831 1.00 46.19 83 THR A C 1
ATOM 678 O O . THR A 1 83 ? -5.516 -4.544 19.886 1.00 46.19 83 THR A O 1
ATOM 681 N N . THR A 1 84 ? -6.647 -6.010 18.636 1.00 50.09 84 THR A N 1
ATOM 682 C CA . THR A 1 84 ? -6.383 -7.139 19.524 1.00 50.09 84 THR A CA 1
ATOM 683 C C . THR A 1 84 ? -5.176 -7.861 18.933 1.00 50.09 84 THR A C 1
ATOM 685 O O . THR A 1 84 ? -5.295 -8.396 17.832 1.00 50.09 84 THR A O 1
ATOM 688 N N . PRO A 1 85 ? -4.003 -7.868 19.591 1.00 57.94 85 PRO A N 1
ATOM 689 C CA . PRO A 1 85 ? -2.854 -8.612 19.088 1.00 57.94 85 PRO A CA 1
ATOM 690 C C . PRO A 1 85 ? -3.196 -10.111 19.040 1.00 57.94 85 PRO A C 1
ATOM 692 O O . PRO A 1 85 ? -3.847 -10.603 19.974 1.00 57.94 85 PRO A O 1
ATOM 695 N N . PRO A 1 86 ? -2.763 -10.868 18.009 1.00 51.66 86 PRO A N 1
ATOM 696 C CA . PRO A 1 86 ? -2.924 -12.312 18.003 1.00 51.66 86 PRO A CA 1
ATOM 697 C C . PRO A 1 86 ? -2.159 -12.888 19.196 1.00 51.66 86 PRO A C 1
ATOM 699 O O . PRO A 1 86 ? -0.931 -12.878 19.283 1.00 51.66 86 PRO A O 1
ATOM 702 N N . ARG A 1 87 ? -2.929 -13.351 20.177 1.00 59.47 87 ARG A N 1
ATOM 703 C CA . ARG A 1 87 ? -2.439 -14.009 21.378 1.00 59.47 87 ARG A CA 1
ATOM 704 C C . ARG A 1 87 ? -2.047 -15.435 20.998 1.00 59.47 87 ARG A C 1
ATOM 706 O O . ARG A 1 87 ? -2.859 -16.343 21.113 1.00 59.47 87 ARG A O 1
ATOM 713 N N . SER A 1 88 ? -0.802 -15.648 20.593 1.00 54.59 88 SER A N 1
ATOM 714 C CA . SER A 1 88 ? -0.197 -16.984 20.577 1.00 54.59 88 SER A CA 1
ATOM 715 C C . SER A 1 88 ? 0.946 -17.030 21.583 1.00 54.59 88 SER A C 1
ATOM 717 O O . SER A 1 88 ? 2.126 -16.991 21.247 1.00 54.59 88 SER A O 1
ATOM 719 N N . MET A 1 89 ? 0.554 -17.081 22.857 1.00 58.22 89 MET A N 1
ATOM 720 C CA . MET A 1 89 ? 1.380 -17.665 23.904 1.00 58.22 89 MET A CA 1
ATOM 721 C C . MET A 1 89 ? 1.259 -19.195 23.843 1.00 58.22 89 MET A C 1
ATOM 723 O O . MET A 1 89 ? 0.161 -19.709 23.654 1.00 58.22 89 MET A O 1
ATOM 727 N N . ILE A 1 90 ? 2.395 -19.836 24.127 1.00 67.12 90 ILE A N 1
ATOM 728 C CA . ILE A 1 90 ? 2.671 -21.218 24.555 1.00 67.12 90 ILE A CA 1
ATOM 729 C C . ILE A 1 90 ? 2.742 -22.353 23.516 1.00 67.12 90 ILE A C 1
ATOM 731 O O . ILE A 1 90 ? 1.753 -22.870 23.009 1.00 67.12 90 ILE A O 1
ATOM 735 N N . SER A 1 91 ? 3.950 -22.898 23.374 1.00 47.97 91 SER A N 1
ATOM 736 C CA . SER A 1 91 ? 4.235 -24.213 23.968 1.00 47.97 91 SER A CA 1
ATOM 737 C C . SER A 1 91 ? 5.733 -24.350 24.262 1.00 47.97 91 SER A C 1
ATOM 739 O O . SER A 1 91 ? 6.509 -24.812 23.435 1.00 47.97 91 SER A O 1
ATOM 741 N N . ASP A 1 92 ? 6.129 -23.954 25.476 1.00 57.44 92 ASP A N 1
ATOM 742 C CA . ASP A 1 92 ? 7.275 -24.579 26.135 1.00 57.44 92 ASP A CA 1
ATOM 743 C C . ASP A 1 92 ? 6.954 -26.073 26.325 1.00 57.44 92 ASP A C 1
ATOM 745 O O . ASP A 1 92 ? 5.967 -26.454 26.960 1.00 57.44 92 ASP A O 1
ATOM 749 N N . THR A 1 93 ? 7.767 -26.922 25.710 1.00 63.91 93 THR A N 1
ATOM 750 C CA . THR A 1 93 ? 7.886 -28.377 25.901 1.00 63.91 93 THR A CA 1
ATOM 751 C C . THR A 1 93 ? 9.255 -28.709 25.300 1.00 63.91 93 THR A C 1
ATOM 753 O O . THR A 1 93 ? 9.455 -28.447 24.120 1.00 63.91 93 THR A O 1
ATOM 756 N N . ALA A 1 94 ? 10.268 -29.212 26.001 1.00 51.19 94 ALA A N 1
ATOM 757 C CA . ALA A 1 94 ? 10.408 -29.795 27.331 1.00 51.19 94 ALA A CA 1
ATOM 758 C C . ALA A 1 94 ? 11.854 -29.583 27.820 1.00 51.19 94 ALA A C 1
ATOM 760 O O . ALA A 1 94 ? 12.725 -29.321 26.958 1.00 51.19 94 ALA A O 1
#

Organism: Trichostrongylus colubriformis (NCBI:txid6319)

Sequence (94 aa):
MRSHDIAKWQVIMAVFHDEVEIEDFTYDEENELYHYPCPCGDRFEITKEMLEMGEDVATCPSCSLIVRVIYDPDLFTKLETVTTPPRSMISDTA

Radius of gyration: 18.14 Å; chains: 1; bounding box: 35×48×58 Å

pLDDT: mean 79.15, std 17.63, range [44.97, 95.44]

Foldseek 3Di:
DDDPPPPPPPPPDLPAPEEEEQVQWDADPVQQWTWDQDPVRFIWIDHLVCLQVVHQWTATPPPRHIHGYDDDNVVSPPDDDDPDDPDDDDDDDD